Protein AF-A0A1G5P3S6-F1 (afdb_monomer)

Secondary structure (DSSP, 8-state):
---S--S-----SS-TT---TT--HHHHHHHHHHHHHHHHHHHHHHHHHHHHHHHHHHHTT-

Structure (mmCIF, N/CA/C/O backbone):
data_AF-A0A1G5P3S6-F1
#
_entry.id   AF-A0A1G5P3S6-F1
#
loop_
_atom_site.group_PDB
_atom_site.id
_atom_site.type_symbol
_atom_site.label_atom_id
_atom_site.label_alt_id
_atom_site.label_comp_id
_atom_site.label_asym_id
_atom_site.label_entity_id
_atom_site.label_seq_id
_atom_site.pdbx_PDB_ins_code
_atom_site.Cartn_x
_atom_site.Cartn_y
_atom_site.Cartn_z
_atom_site.occupancy
_atom_site.B_iso_or_equiv
_atom_site.auth_seq_id
_atom_site.auth_comp_id
_atom_site.auth_asym_id
_atom_site.auth_atom_id
_atom_site.pdbx_PDB_model_num
ATOM 1 N N . MET A 1 1 ? -16.222 -33.678 7.190 1.00 52.03 1 MET A N 1
ATOM 2 C CA . MET A 1 1 ? -14.762 -33.719 7.405 1.00 52.03 1 MET A CA 1
ATOM 3 C C . MET A 1 1 ? -14.130 -33.771 6.019 1.00 52.03 1 MET A C 1
ATOM 5 O O . MET A 1 1 ? -14.513 -34.676 5.292 1.00 52.03 1 MET A O 1
ATOM 9 N N . PHE A 1 2 ? -13.239 -32.814 5.700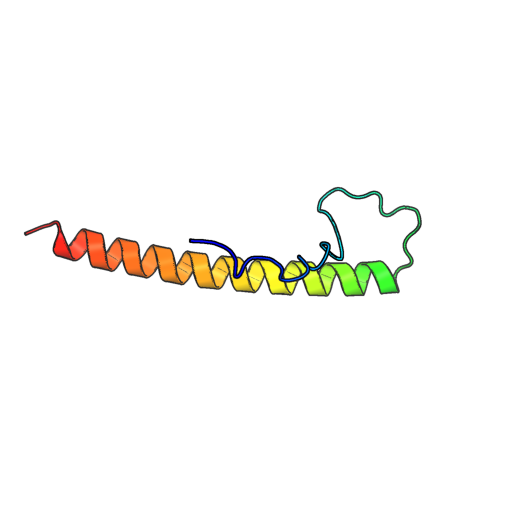 1.00 46.47 2 PHE A N 1
ATOM 10 C CA . PHE A 1 2 ? -12.383 -32.722 4.491 1.00 46.47 2 PHE A CA 1
ATOM 11 C C . PHE A 1 2 ? -13.129 -32.464 3.158 1.00 46.47 2 PHE A C 1
ATOM 13 O O . PHE A 1 2 ? -14.120 -33.120 2.887 1.00 46.47 2 PHE A O 1
ATOM 20 N N . ALA A 1 3 ? -12.758 -31.557 2.255 1.00 51.66 3 ALA A N 1
ATOM 21 C CA . ALA A 1 3 ? -11.700 -30.556 2.175 1.00 51.66 3 ALA A CA 1
ATOM 22 C C . ALA A 1 3 ? -12.140 -29.546 1.088 1.00 51.66 3 ALA A C 1
ATOM 24 O O . ALA A 1 3 ? -12.231 -29.919 -0.075 1.00 51.66 3 ALA A O 1
ATOM 25 N N . ASP A 1 4 ? -12.440 -28.298 1.458 1.00 52.25 4 ASP A N 1
ATOM 26 C CA . ASP A 1 4 ? -12.627 -27.181 0.508 1.00 52.25 4 ASP A CA 1
ATOM 27 C C . ASP A 1 4 ? -11.485 -26.174 0.721 1.00 52.25 4 ASP A C 1
ATOM 29 O O . ASP A 1 4 ? -11.683 -24.994 1.000 1.00 52.25 4 ASP A O 1
ATOM 33 N N . ASP A 1 5 ? -10.254 -26.689 0.726 1.00 57.12 5 ASP A N 1
ATOM 34 C CA . ASP A 1 5 ? -9.035 -25.894 0.927 1.00 57.12 5 ASP A CA 1
ATOM 35 C C . ASP A 1 5 ? -7.960 -26.248 -0.117 1.00 57.12 5 ASP A C 1
ATOM 37 O O . ASP A 1 5 ? -6.774 -26.078 0.112 1.00 57.12 5 ASP A O 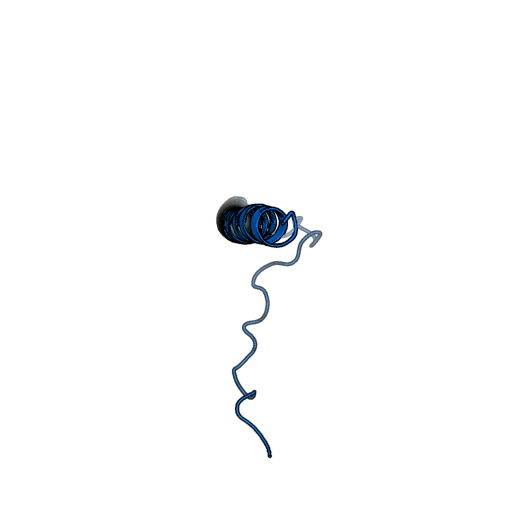1
ATOM 41 N N . ASP A 1 6 ? -8.372 -26.732 -1.295 1.00 56.78 6 ASP A N 1
ATOM 42 C CA . ASP A 1 6 ? -7.502 -26.843 -2.479 1.00 56.78 6 ASP A CA 1
ATOM 43 C C . ASP A 1 6 ? -7.822 -25.702 -3.454 1.00 56.78 6 ASP A C 1
ATOM 45 O O . ASP A 1 6 ? -8.147 -25.880 -4.625 1.00 56.78 6 ASP A O 1
ATOM 49 N N . ARG A 1 7 ? -7.834 -24.470 -2.937 1.00 64.50 7 ARG A N 1
ATOM 50 C CA . ARG A 1 7 ? -7.783 -23.297 -3.811 1.00 64.50 7 ARG A CA 1
ATOM 51 C C . ARG A 1 7 ? -6.310 -22.995 -4.030 1.00 64.50 7 ARG A C 1
ATOM 53 O O . ARG A 1 7 ? -5.605 -22.831 -3.035 1.00 64.50 7 ARG A O 1
ATOM 60 N N . PRO A 1 8 ? -5.828 -22.891 -5.282 1.00 66.44 8 PRO A N 1
ATOM 61 C CA . PRO A 1 8 ? -4.445 -22.528 -5.533 1.00 66.44 8 PRO A CA 1
ATOM 62 C C . PRO A 1 8 ? -4.182 -21.197 -4.837 1.00 66.44 8 PRO A C 1
ATOM 64 O O . PRO A 1 8 ? -4.730 -20.157 -5.216 1.00 66.44 8 PRO A O 1
ATOM 67 N N . VAL A 1 9 ? -3.383 -21.250 -3.770 1.00 63.50 9 VAL A N 1
ATOM 68 C CA . VAL A 1 9 ? -2.941 -20.066 -3.045 1.00 63.50 9 VAL A CA 1
ATOM 69 C C . VAL A 1 9 ? -2.124 -19.288 -4.060 1.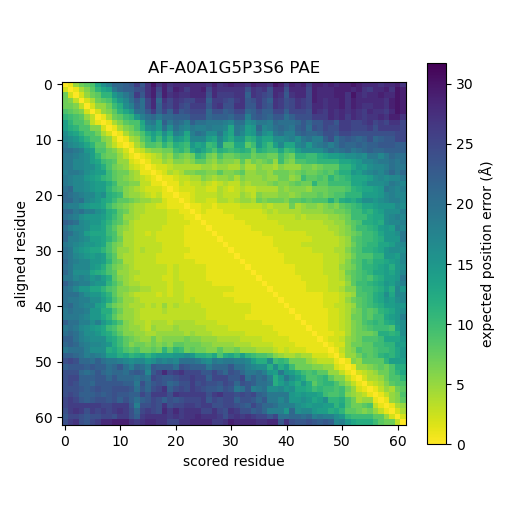00 63.50 9 VAL A C 1
ATOM 71 O O . VAL A 1 9 ? -1.016 -19.696 -4.414 1.00 63.50 9 VAL A O 1
ATOM 74 N N . LYS A 1 10 ? -2.721 -18.234 -4.631 1.00 60.41 10 LYS A N 1
ATOM 75 C CA . LYS A 1 10 ? -2.037 -17.368 -5.589 1.00 60.41 10 LYS A CA 1
ATOM 76 C C . LYS A 1 10 ? -0.736 -16.952 -4.922 1.00 60.41 10 LYS A C 1
ATOM 78 O O . LYS A 1 10 ? -0.768 -16.299 -3.879 1.00 60.41 10 LYS A O 1
ATOM 83 N N . LYS A 1 11 ? 0.387 -17.402 -5.484 1.00 57.62 11 LYS A N 1
ATOM 84 C CA . LYS A 1 11 ? 1.705 -17.032 -4.979 1.00 57.62 11 LYS A CA 1
ATOM 85 C C . LYS A 1 11 ? 1.752 -15.503 -4.930 1.00 57.62 11 LYS A C 1
ATOM 87 O O . LYS A 1 11 ? 1.276 -14.875 -5.882 1.00 57.62 11 LYS A O 1
ATOM 92 N N . PRO A 1 12 ? 2.245 -14.905 -3.835 1.00 63.44 12 PRO A N 1
ATOM 93 C CA . PRO A 1 12 ? 2.377 -13.462 -3.774 1.00 63.44 12 PRO A CA 1
ATOM 94 C C . PRO A 1 12 ? 3.233 -13.018 -4.963 1.00 63.44 12 PRO A C 1
ATOM 96 O O . PRO A 1 12 ? 4.324 -13.540 -5.175 1.00 63.44 12 PRO A O 1
ATOM 99 N N . VAL A 1 13 ? 2.691 -12.102 -5.768 1.00 67.69 13 VAL A N 1
ATOM 100 C CA . VAL A 1 13 ? 3.344 -11.585 -6.985 1.00 67.69 13 VAL A CA 1
ATOM 101 C C . VAL A 1 13 ? 4.630 -10.820 -6.630 1.00 67.69 13 VAL A C 1
ATOM 103 O O . VAL A 1 13 ? 5.509 -10.662 -7.463 1.00 67.69 13 VAL A O 1
ATOM 106 N N . HIS A 1 14 ? 4.748 -10.366 -5.382 1.00 74.19 14 HIS A N 1
ATOM 107 C CA . HIS A 1 14 ? 5.869 -9.607 -4.845 1.00 74.19 14 HIS A CA 1
ATOM 108 C C . HIS A 1 14 ? 5.988 -9.865 -3.337 1.00 74.19 14 HIS A C 1
ATOM 110 O O . HIS A 1 14 ? 4.975 -9.992 -2.644 1.00 74.19 14 HIS A O 1
ATOM 116 N N . THR A 1 15 ? 7.220 -9.921 -2.821 1.00 78.88 15 THR A N 1
ATOM 117 C CA . THR A 1 15 ? 7.497 -10.011 -1.375 1.00 78.88 15 THR A CA 1
ATOM 118 C C . THR A 1 15 ? 8.146 -8.719 -0.885 1.00 78.88 15 THR A C 1
ATOM 120 O O . THR A 1 15 ? 8.998 -8.139 -1.558 1.00 78.88 15 THR A O 1
ATOM 123 N N . VAL A 1 16 ? 7.744 -8.246 0.297 1.00 82.00 16 VAL A N 1
ATOM 124 C CA . VAL A 1 16 ? 8.361 -7.070 0.929 1.00 82.00 16 VAL A CA 1
ATOM 125 C C . VAL A 1 16 ? 9.811 -7.393 1.295 1.00 82.00 16 VAL A C 1
ATOM 127 O O . VAL A 1 16 ? 10.064 -8.382 1.978 1.00 82.00 16 VAL A O 1
ATOM 130 N N . GLY A 1 17 ? 10.749 -6.547 0.863 1.00 82.12 17 GLY A N 1
ATOM 131 C CA . GLY A 1 17 ? 12.185 -6.739 1.107 1.00 82.12 17 GLY A CA 1
ATOM 132 C C . GLY A 1 17 ? 12.893 -7.651 0.099 1.00 82.12 17 GLY A C 1
ATOM 133 O O . GLY A 1 17 ? 14.029 -8.044 0.342 1.00 82.12 17 GLY A O 1
ATOM 134 N N . GLU A 1 18 ? 12.237 -7.995 -1.010 1.00 86.31 18 GLU A N 1
ATOM 135 C CA . GLU A 1 18 ? 12.879 -8.636 -2.161 1.00 86.31 18 GLU A CA 1
ATOM 136 C C . GLU A 1 18 ? 13.918 -7.719 -2.822 1.00 86.31 18 GLU A C 1
ATOM 138 O O . GLU A 1 18 ? 13.772 -6.495 -2.814 1.00 86.31 18 GLU A O 1
ATOM 143 N N . ASP A 1 19 ? 14.955 -8.326 -3.404 1.00 89.56 19 ASP A N 1
ATOM 144 C CA . ASP A 1 19 ? 15.951 -7.609 -4.192 1.00 89.56 19 ASP A CA 1
ATOM 145 C C . ASP A 1 19 ? 15.326 -7.001 -5.456 1.00 89.56 19 ASP A C 1
ATOM 147 O O . ASP A 1 19 ? 14.629 -7.670 -6.217 1.00 89.56 19 ASP A O 1
ATOM 151 N N . LEU A 1 20 ? 15.591 -5.714 -5.672 1.00 91.44 20 LEU A N 1
ATOM 152 C CA . LEU A 1 20 ? 15.023 -4.936 -6.774 1.00 91.44 20 LEU A CA 1
ATOM 153 C C . LEU A 1 20 ? 16.041 -4.679 -7.894 1.00 91.44 20 LEU A C 1
ATOM 155 O O . LEU A 1 20 ? 15.719 -3.986 -8.854 1.00 91.44 20 LEU A O 1
ATOM 159 N N . SER A 1 21 ? 17.270 -5.195 -7.776 1.00 91.69 21 SER A N 1
ATOM 160 C CA . SER A 1 21 ? 18.387 -4.807 -8.649 1.00 91.69 21 SER A CA 1
ATOM 161 C C . SER A 1 21 ? 18.217 -5.255 -10.103 1.00 91.69 21 SER A C 1
ATOM 163 O O . SER A 1 21 ? 18.803 -4.658 -11.004 1.00 91.69 21 SER A O 1
ATOM 165 N N . LEU A 1 22 ? 17.403 -6.289 -10.327 1.00 91.56 22 LEU A N 1
ATOM 166 C CA . LEU A 1 22 ? 17.120 -6.865 -11.642 1.00 91.56 22 LEU A CA 1
ATOM 167 C C . LEU A 1 22 ? 15.787 -6.393 -12.240 1.00 91.56 22 LEU A C 1
ATOM 169 O O . LEU A 1 22 ? 15.444 -6.831 -13.335 1.00 91.56 22 LEU A O 1
ATOM 173 N N . LEU A 1 23 ? 15.036 -5.540 -11.535 1.00 90.56 23 LEU A N 1
ATOM 174 C CA . LEU A 1 23 ? 13.745 -5.036 -11.999 1.00 90.56 23 LEU A CA 1
ATOM 175 C C . LEU A 1 23 ? 13.916 -3.750 -12.807 1.00 90.56 23 LEU A C 1
ATOM 177 O O . LEU A 1 23 ? 14.710 -2.872 -12.465 1.00 90.56 23 LEU A O 1
ATOM 181 N N . SER A 1 24 ? 13.135 -3.629 -13.873 1.00 94.00 24 SER A N 1
ATOM 182 C CA . SER A 1 24 ? 13.003 -2.395 -14.641 1.00 94.00 24 SER A CA 1
ATOM 183 C C . SER A 1 24 ? 12.168 -1.342 -13.901 1.00 94.00 24 SER A C 1
ATOM 185 O O . SER A 1 24 ? 11.426 -1.648 -12.969 1.00 94.00 24 SER A O 1
ATOM 187 N N . GLU A 1 25 ? 12.253 -0.086 -14.351 1.00 94.44 25 GLU A N 1
ATOM 188 C CA . GLU A 1 25 ? 11.440 1.018 -13.817 1.00 94.44 25 GLU A CA 1
ATOM 189 C C . GLU A 1 25 ? 9.939 0.696 -13.863 1.00 94.44 25 GLU A C 1
ATOM 191 O O . GLU A 1 25 ? 9.249 0.845 -12.859 1.00 94.44 25 GLU A O 1
ATOM 196 N N . HIS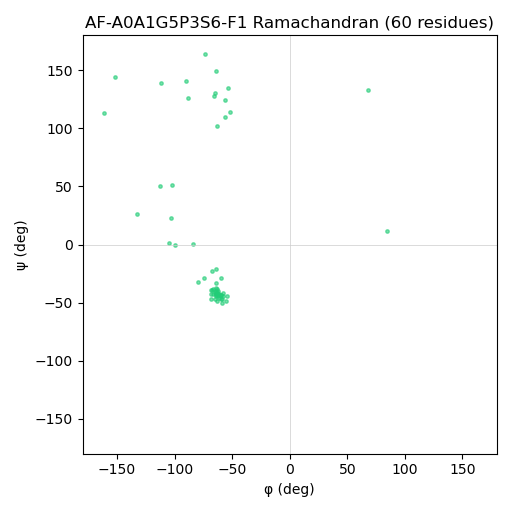 A 1 26 ? 9.461 0.147 -14.982 1.00 93.50 26 HIS A N 1
ATOM 197 C CA . HIS A 1 26 ? 8.056 -0.221 -15.147 1.00 93.50 26 HIS A CA 1
ATOM 198 C C . HIS A 1 26 ? 7.607 -1.300 -14.150 1.00 93.50 26 HIS A C 1
ATOM 200 O O . HIS A 1 26 ? 6.566 -1.169 -13.510 1.00 93.50 26 HIS A O 1
ATOM 206 N N . GLU A 1 27 ? 8.422 -2.340 -13.951 1.00 92.00 27 GLU A N 1
ATOM 207 C CA . GLU A 1 27 ? 8.121 -3.402 -12.982 1.00 92.00 27 GLU A CA 1
ATOM 208 C C . GLU A 1 27 ? 8.088 -2.866 -11.541 1.00 92.00 27 GLU A C 1
ATOM 210 O O . GLU A 1 27 ? 7.307 -3.336 -10.708 1.00 92.00 27 GLU A O 1
ATOM 215 N N . LEU A 1 28 ? 8.914 -1.863 -11.227 1.00 91.56 28 LEU A N 1
ATOM 216 C CA . LEU A 1 28 ? 8.873 -1.179 -9.936 1.00 91.56 28 LEU A CA 1
ATOM 217 C C . LEU A 1 28 ? 7.589 -0.360 -9.772 1.00 91.56 28 LEU A C 1
ATOM 219 O O . LEU A 1 28 ? 6.973 -0.431 -8.707 1.00 91.56 28 LEU A O 1
ATOM 223 N N . GLU A 1 29 ? 7.152 0.362 -10.806 1.00 93.88 29 GLU A N 1
ATOM 224 C CA . GLU A 1 29 ? 5.881 1.097 -10.797 1.00 93.88 29 GLU A CA 1
ATOM 225 C C . GLU A 1 29 ? 4.683 0.163 -10.573 1.00 93.88 29 GLU A C 1
ATOM 227 O O . GLU A 1 29 ? 3.844 0.423 -9.705 1.00 93.88 29 GLU A O 1
ATOM 232 N N . GLU A 1 30 ? 4.628 -0.966 -11.286 1.00 92.00 30 GLU A N 1
ATOM 233 C CA . GLU A 1 30 ? 3.573 -1.971 -11.115 1.00 92.00 30 GLU A CA 1
ATOM 234 C C . GLU A 1 30 ? 3.551 -2.529 -9.685 1.00 92.00 30 GLU A C 1
ATOM 236 O O . GLU A 1 30 ? 2.489 -2.650 -9.063 1.00 92.00 30 GLU A O 1
ATOM 241 N N . ARG A 1 31 ? 4.725 -2.824 -9.112 1.00 91.44 31 ARG A N 1
ATOM 242 C CA . ARG A 1 31 ? 4.828 -3.289 -7.721 1.00 91.44 31 ARG A CA 1
ATOM 243 C C . ARG A 1 31 ? 4.388 -2.236 -6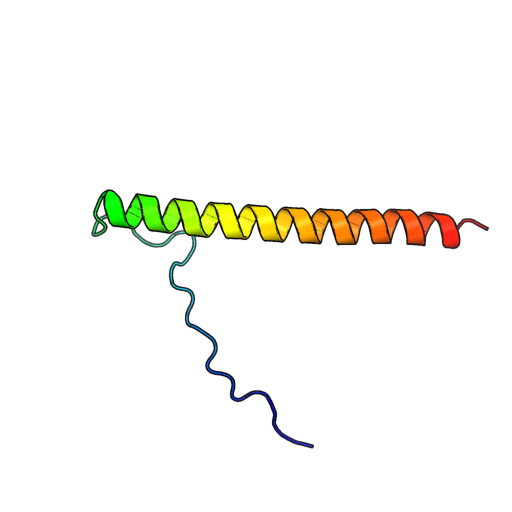.718 1.00 91.44 31 ARG A C 1
ATOM 245 O O . ARG A 1 31 ? 3.715 -2.591 -5.747 1.00 91.44 31 ARG A O 1
ATOM 252 N N . ILE A 1 32 ? 4.756 -0.971 -6.926 1.00 91.62 32 ILE A N 1
ATOM 253 C CA . ILE A 1 32 ? 4.320 0.140 -6.073 1.00 91.62 32 ILE A CA 1
ATOM 254 C C . ILE A 1 32 ? 2.794 0.213 -6.080 1.00 91.62 32 ILE A C 1
ATOM 256 O O . ILE A 1 32 ? 2.188 0.178 -5.009 1.00 91.62 32 ILE A O 1
ATOM 260 N N . ALA A 1 33 ? 2.170 0.203 -7.260 1.00 91.69 33 ALA A N 1
ATOM 261 C CA . ALA A 1 33 ? 0.717 0.262 -7.388 1.00 91.69 33 ALA A CA 1
ATOM 262 C C . ALA A 1 33 ? 0.017 -0.893 -6.646 1.00 91.69 33 ALA A C 1
ATOM 264 O O . ALA A 1 33 ? -0.976 -0.682 -5.941 1.00 91.69 33 ALA A O 1
ATOM 265 N N . LEU A 1 34 ? 0.555 -2.116 -6.743 1.00 88.56 34 LEU A N 1
ATOM 266 C CA . LEU A 1 34 ? 0.037 -3.271 -6.003 1.00 88.56 34 LEU A CA 1
ATOM 267 C C . LEU A 1 34 ? 0.176 -3.102 -4.482 1.00 88.56 34 LEU A C 1
ATOM 269 O O . LEU A 1 34 ? -0.771 -3.383 -3.741 1.00 88.56 34 LEU A O 1
ATOM 273 N N . CYS A 1 35 ? 1.326 -2.615 -4.009 1.00 89.19 35 CYS A N 1
ATOM 274 C CA . CYS A 1 35 ? 1.558 -2.365 -2.588 1.00 89.19 35 CYS A CA 1
ATOM 275 C C . CYS A 1 35 ? 0.618 -1.283 -2.043 1.00 89.19 35 CYS A C 1
ATOM 277 O O . CYS A 1 35 ? 0.058 -1.439 -0.958 1.00 89.19 35 CYS A O 1
ATOM 279 N N . GLU A 1 36 ? 0.408 -0.199 -2.788 1.00 90.62 36 GLU A N 1
ATOM 280 C CA . GLU A 1 36 ? -0.49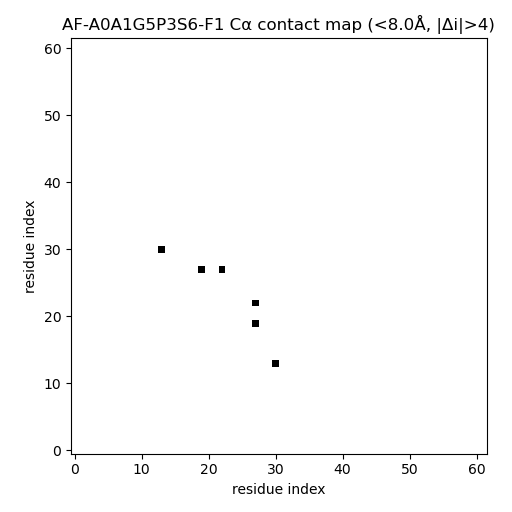9 0.883 -2.400 1.00 90.62 36 GLU A CA 1
ATOM 281 C C . GLU A 1 36 ? -1.952 0.412 -2.307 1.00 90.62 36 GLU A C 1
ATOM 283 O O . GLU A 1 36 ? -2.646 0.736 -1.335 1.00 90.62 36 GLU A O 1
ATOM 288 N N . ALA A 1 37 ? -2.400 -0.406 -3.263 1.00 89.00 37 ALA A N 1
ATOM 289 C CA . ALA A 1 37 ? -3.723 -1.022 -3.227 1.00 89.00 37 ALA A CA 1
ATOM 290 C C . ALA A 1 37 ? -3.901 -1.909 -1.983 1.00 89.00 37 ALA A C 1
ATOM 292 O O . ALA A 1 37 ? -4.925 -1.822 -1.293 1.00 89.00 37 ALA A O 1
ATOM 293 N N . GLU A 1 38 ? -2.892 -2.715 -1.642 1.00 89.44 38 GLU A N 1
ATOM 294 C CA . GLU A 1 38 ? -2.944 -3.569 -0.454 1.00 89.44 38 GLU A CA 1
ATOM 295 C C . GLU A 1 38 ? -2.904 -2.743 0.843 1.00 89.44 38 GLU A C 1
ATOM 297 O O . GLU A 1 38 ? -3.680 -2.998 1.768 1.00 89.44 38 GLU A O 1
ATOM 302 N N . ILE A 1 39 ? -2.099 -1.676 0.903 1.00 88.94 39 ILE A N 1
ATOM 303 C CA . ILE A 1 39 ? -2.103 -0.722 2.024 1.00 88.94 39 ILE A CA 1
ATOM 304 C C . ILE A 1 39 ? -3.496 -0.108 2.202 1.00 88.94 39 ILE A C 1
ATOM 306 O O . ILE A 1 39 ? -3.982 -0.004 3.333 1.00 88.94 39 ILE A O 1
ATOM 310 N N . ALA A 1 40 ? -4.152 0.303 1.114 1.00 90.88 40 ALA A N 1
ATOM 311 C CA . ALA A 1 40 ? -5.496 0.869 1.167 1.00 90.88 40 ALA A CA 1
ATOM 312 C C . ALA A 1 40 ? -6.507 -0.146 1.720 1.00 90.88 40 ALA A C 1
ATOM 314 O O . ALA A 1 40 ? -7.263 0.181 2.641 1.00 90.88 40 ALA A O 1
ATOM 315 N N . ARG A 1 41 ? -6.469 -1.393 1.239 1.00 89.38 41 ARG A N 1
ATOM 316 C CA . ARG A 1 41 ? -7.311 -2.488 1.740 1.00 89.38 41 ARG A CA 1
ATOM 317 C C . ARG A 1 41 ? -7.087 -2.747 3.233 1.00 89.38 41 ARG A C 1
ATOM 319 O O . ARG A 1 41 ? -8.051 -2.822 3.996 1.00 89.38 41 ARG A O 1
ATOM 326 N N . ILE A 1 42 ? -5.831 -2.832 3.675 1.00 89.81 42 ILE A N 1
ATOM 327 C CA . ILE A 1 42 ? -5.486 -3.037 5.091 1.00 89.81 42 ILE A CA 1
ATOM 328 C C . ILE A 1 42 ? -5.985 -1.866 5.943 1.00 89.81 42 ILE A C 1
ATOM 330 O O . ILE A 1 42 ? -6.552 -2.083 7.014 1.00 89.81 42 ILE A O 1
ATOM 334 N N . LYS A 1 43 ? -5.831 -0.620 5.476 1.00 89.00 43 LYS A N 1
ATOM 335 C CA . LYS A 1 43 ? -6.353 0.570 6.170 1.00 89.00 43 LYS A CA 1
ATOM 336 C C . LYS A 1 43 ? -7.878 0.541 6.291 1.00 89.00 43 LYS A C 1
ATOM 338 O O . LYS A 1 43 ? -8.402 0.897 7.350 1.00 89.00 43 LYS A O 1
ATOM 343 N N . GLN A 1 44 ? -8.589 0.103 5.252 1.00 88.62 44 GLN A N 1
ATOM 344 C CA . GLN A 1 44 ? -10.047 -0.052 5.289 1.00 88.62 44 GLN A CA 1
ATOM 345 C C . GLN A 1 44 ? -10.467 -1.101 6.322 1.00 88.62 44 GLN A C 1
ATOM 347 O O . GLN A 1 44 ? -11.300 -0.810 7.182 1.00 88.62 44 GLN A O 1
ATOM 352 N N . GLU A 1 45 ? -9.837 -2.276 6.314 1.00 90.50 45 GLU A N 1
ATOM 353 C CA . GLU A 1 45 ? -10.112 -3.336 7.289 1.00 90.50 45 GLU A CA 1
ATOM 354 C C . GLU A 1 45 ? -9.757 -2.918 8.721 1.00 90.50 45 GLU A C 1
ATOM 356 O O . GLU A 1 45 ? -10.522 -3.166 9.656 1.00 90.50 45 GLU A O 1
ATOM 361 N N . LEU A 1 46 ? -8.638 -2.213 8.908 1.00 86.62 46 LEU A N 1
ATOM 362 C CA . LEU A 1 46 ? -8.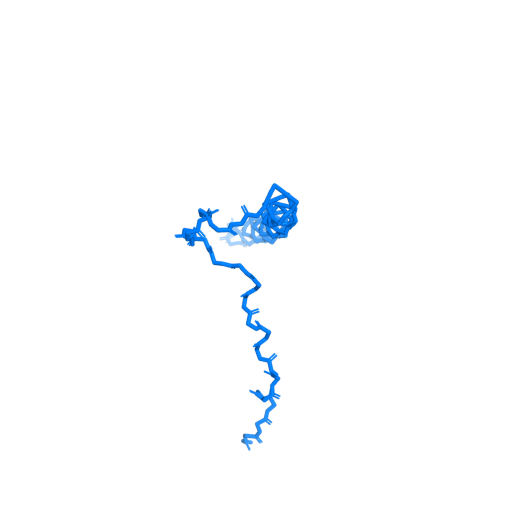260 -1.632 10.195 1.00 86.62 46 LEU A CA 1
ATOM 363 C C . LEU A 1 46 ? -9.320 -0.643 10.686 1.00 86.62 46 LEU A C 1
ATOM 365 O O . LEU A 1 46 ? -9.687 -0.670 11.859 1.00 86.62 46 LEU A O 1
ATOM 369 N N . THR A 1 47 ? -9.829 0.212 9.801 1.00 85.94 47 THR A N 1
ATOM 370 C CA . THR A 1 47 ? -10.884 1.182 10.127 1.00 85.94 47 THR A CA 1
ATOM 371 C C . THR A 1 47 ? -12.178 0.470 10.509 1.00 85.94 47 THR A C 1
ATOM 373 O O . THR A 1 47 ? -12.762 0.786 11.546 1.00 85.94 47 THR A O 1
ATOM 376 N N . ARG A 1 48 ? -12.576 -0.560 9.751 1.00 83.19 48 ARG A N 1
ATOM 377 C CA . ARG A 1 48 ? -13.712 -1.440 10.068 1.00 83.19 48 ARG A CA 1
ATOM 378 C C . ARG A 1 48 ? -13.572 -2.073 11.452 1.00 83.19 48 ARG A C 1
ATOM 380 O O . ARG A 1 48 ? -14.496 -2.001 12.261 1.00 83.19 48 ARG A O 1
ATOM 387 N N . LYS A 1 49 ? -12.403 -2.644 11.757 1.00 81.44 49 LYS A N 1
ATOM 388 C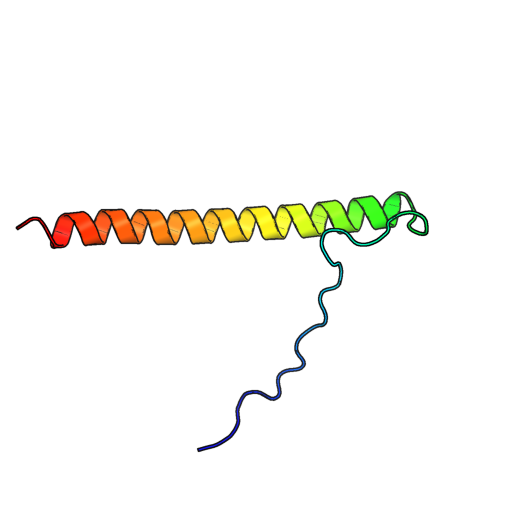 CA . LYS A 1 49 ? -12.118 -3.272 13.057 1.00 81.44 49 LYS A CA 1
ATOM 389 C C . LYS A 1 49 ? -12.080 -2.260 14.203 1.00 81.44 49 LYS A C 1
ATOM 391 O O . LYS A 1 49 ? -12.590 -2.560 15.278 1.00 81.44 49 LYS A O 1
ATOM 396 N N . LYS A 1 50 ? -11.535 -1.057 13.990 1.00 76.38 50 LYS A N 1
ATOM 397 C CA . LYS A 1 50 ? -11.543 0.030 14.987 1.00 76.38 50 LYS A CA 1
ATOM 398 C C . LYS A 1 50 ? -12.955 0.551 15.263 1.00 76.38 50 LYS A C 1
ATOM 400 O O . LYS A 1 50 ? -13.302 0.735 16.424 1.00 76.38 50 LYS A O 1
ATOM 405 N N . GLY A 1 51 ? -13.777 0.728 14.228 1.00 65.00 51 GLY A N 1
ATOM 406 C CA . GLY A 1 51 ? -15.190 1.094 14.377 1.00 65.00 51 GLY A CA 1
ATOM 407 C C . GLY A 1 51 ? -15.989 0.023 15.123 1.00 65.00 51 GLY A C 1
ATOM 408 O O . GLY A 1 51 ? -16.748 0.343 16.033 1.00 65.00 51 GLY A O 1
ATOM 409 N N . GLY A 1 52 ? -15.738 -1.256 14.820 1.00 61.16 52 GLY A N 1
ATOM 410 C CA . GLY A 1 52 ? -16.302 -2.384 15.565 1.00 61.16 52 GLY A CA 1
ATOM 411 C C . GLY A 1 52 ? -15.836 -2.441 17.023 1.00 61.16 52 GLY A C 1
ATOM 412 O O . GLY A 1 52 ? -16.638 -2.727 17.906 1.00 61.16 52 GLY A O 1
ATOM 413 N N . ARG A 1 53 ? -14.567 -2.108 17.302 1.00 56.81 53 ARG A N 1
ATOM 414 C CA . ARG A 1 53 ? -14.037 -2.023 18.671 1.00 56.81 53 ARG A CA 1
ATOM 415 C C . ARG A 1 53 ? -14.705 -0.899 19.461 1.00 56.81 53 ARG A C 1
ATOM 417 O O . ARG A 1 53 ? -15.158 -1.151 20.565 1.00 56.81 53 ARG A O 1
ATOM 424 N N . ALA A 1 54 ? -14.839 0.296 18.885 1.00 54.78 54 ALA A N 1
ATOM 425 C CA . ALA A 1 54 ? -15.519 1.420 19.532 1.00 54.78 54 ALA A CA 1
ATOM 426 C C . ALA A 1 54 ? -17.014 1.141 19.787 1.00 54.78 54 ALA A C 1
ATOM 428 O O . ALA A 1 54 ? -17.534 1.497 20.842 1.00 54.78 54 ALA A O 1
ATOM 429 N N . ALA A 1 55 ? -17.691 0.458 18.856 1.00 50.31 55 ALA A N 1
ATOM 430 C CA . ALA A 1 55 ? -19.070 0.011 19.042 1.00 50.31 55 ALA A CA 1
ATOM 431 C C . ALA A 1 55 ? -19.194 -1.073 20.130 1.00 50.31 55 ALA A C 1
ATOM 433 O O . ALA A 1 55 ? -20.130 -1.033 20.923 1.00 50.31 55 ALA A O 1
ATOM 434 N N . ALA A 1 56 ? -18.242 -2.008 20.214 1.00 53.72 56 ALA A N 1
ATOM 435 C CA . ALA A 1 56 ? -18.213 -3.025 21.263 1.00 53.72 56 ALA A CA 1
ATOM 436 C C . ALA A 1 56 ? -17.912 -2.417 22.646 1.00 53.72 56 ALA A C 1
ATOM 438 O O . ALA A 1 56 ? -18.641 -2.681 23.597 1.00 53.72 56 ALA A O 1
ATOM 439 N N . ASP A 1 57 ? -16.903 -1.549 22.762 1.00 51.97 57 ASP A N 1
ATOM 440 C CA . ASP A 1 57 ? -16.548 -0.859 24.011 1.00 51.97 57 ASP A CA 1
ATOM 441 C C . ASP A 1 57 ? -17.706 0.009 24.562 1.00 51.97 57 ASP A C 1
ATOM 443 O O . ASP A 1 57 ? -17.837 0.162 25.776 1.00 51.97 57 ASP A O 1
ATOM 447 N N . ALA A 1 58 ? -18.590 0.529 23.700 1.00 56.78 58 ALA A N 1
ATOM 448 C CA . ALA A 1 58 ? -19.805 1.241 24.114 1.00 56.78 58 ALA A CA 1
ATOM 449 C C . ALA A 1 58 ? -20.913 0.313 24.652 1.00 56.78 58 ALA A C 1
ATOM 451 O O . ALA A 1 58 ? -21.703 0.728 25.499 1.00 56.78 58 ALA A O 1
ATOM 452 N N . VAL A 1 59 ? -20.966 -0.942 24.193 1.00 56.16 59 VAL A N 1
ATOM 453 C CA . VAL A 1 59 ? -21.925 -1.956 24.667 1.00 56.16 59 VAL A CA 1
ATOM 454 C C . VAL A 1 59 ? -21.480 -2.567 26.002 1.00 56.16 59 VAL A C 1
ATOM 456 O O . VAL A 1 59 ? -22.326 -2.866 26.838 1.00 56.16 59 VAL A O 1
ATOM 459 N N . PHE A 1 60 ? -20.170 -2.687 26.245 1.00 59.75 60 PHE A N 1
ATOM 460 C CA . PHE A 1 60 ? -19.612 -3.252 27.485 1.00 59.75 60 PHE A CA 1
ATOM 461 C C . PHE A 1 60 ? -19.491 -2.259 28.664 1.00 59.75 60 PHE A C 1
ATOM 463 O O . PHE A 1 60 ? -19.028 -2.652 29.731 1.00 59.75 60 PHE A O 1
ATOM 470 N N . LYS A 1 61 ? -19.897 -0.987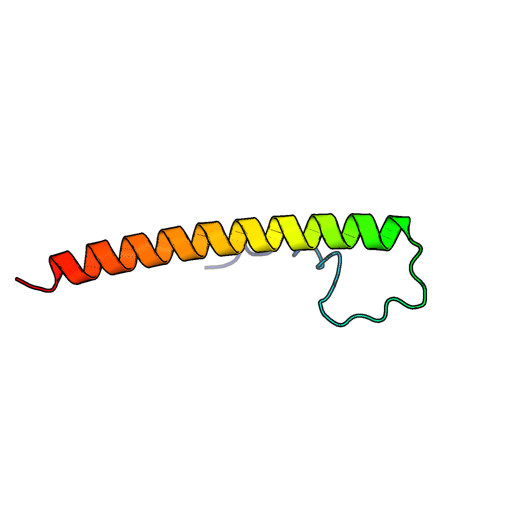 28.509 1.00 51.97 61 LYS A N 1
ATOM 471 C CA . LYS A 1 61 ? -19.861 0.052 29.568 1.00 51.97 61 LYS A CA 1
ATOM 472 C C . LYS A 1 61 ? -21.222 0.365 30.221 1.00 51.97 61 LYS A C 1
ATOM 474 O O . LYS A 1 61 ? -21.392 1.452 30.773 1.00 51.97 61 LYS A O 1
ATOM 479 N N . ARG A 1 62 ? -22.183 -0.561 30.173 1.00 50.34 62 ARG A N 1
ATOM 480 C CA . ARG A 1 62 ? -23.378 -0.529 31.036 1.00 50.34 62 ARG A CA 1
ATOM 481 C C . ARG A 1 62 ? -23.225 -1.472 32.216 1.00 50.34 62 ARG A C 1
ATOM 483 O O . ARG A 1 62 ? -22.660 -2.564 32.002 1.00 50.34 62 ARG A O 1
#

InterPro domains:
  IPR009579 Protein of unknown function DUF1192 [PF06698] (4-61)

Mean predicted aligned error: 11.74 Å

Sequence (62 aa):
MFADDDRPVKKPVHTVGEDLSLLSEHELEERIALCEAEIARIKQELTRKKGGRAAADAVFKR

pLDDT: mean 75.82, std 16.19, range [46.47, 94.44]

Solvent-accessible surface area (backbone atoms only — not comparable to full-atom values): 4039 Å² total; per-residue (Å²): 132,90,80,96,75,85,65,83,75,75,72,74,94,69,63,94,88,58,88,62,88,88,57,53,74,66,58,50,51,56,50,50,54,53,50,53,52,50,52,51,52,52,51,50,52,51,49,53,51,49,54,50,48,56,55,46,58,63,66,70,72,115

Foldseek 3Di:
DDDPDPDPPPPPPDDPPDDCPPPDPVRVVVVVVVVVVVVVVVVVVVVVVVVVVVVVVVVVPD

Radius of gyration: 18.88 Å; Cα contacts (8 Å, |Δi|>4): 3; chains: 1; bounding box: 42×35×46 Å

Organism: NCBI:txid1120955